Protein AF-A0A6L9SFA7-F1 (afdb_monomer)

InterPro domains:
  IPR057687 Domain of unknown function DUF7927 [PF25549] (36-126)

Solvent-accessible surface area (backbone atoms only — not comparable to full-atom values): 7299 Å² total; per-residue (Å²): 133,79,46,64,38,66,45,68,70,64,42,64,63,62,71,50,84,58,83,73,52,81,42,90,92,80,45,74,55,75,28,36,55,47,59,48,65,48,58,36,69,49,64,75,36,77,44,45,57,70,39,69,41,38,43,39,37,40,37,31,49,49,76,72,43,51,32,69,75,39,47,43,46,40,79,40,56,72,43,53,75,46,23,43,79,66,86,58,72,46,63,77,55,63,49,73,52,70,80,88,45,42,41,37,36,40,32,71,31,50,56,85,36,74,31,41,40,35,37,41,28,34,27,67,48,54,25,31,30,34,77,115

Foldseek 3Di:
DAQEQEPFDFPDFDQPQDDFDQDPPRDGDGKGKDKDKAKPPHFQDKDAFFDKMKIKIKIAIDDQDKDAWTKGKTFCQSNVVFWAWDPPKDKPDFDWDDDPTMIMTTGIHGGPDMMMIMTMTGGHHTHGHHYD

Radius of gyration: 16.78 Å; Cα contacts (8 Å, |Δi|>4): 328; chains: 1; bounding box: 40×1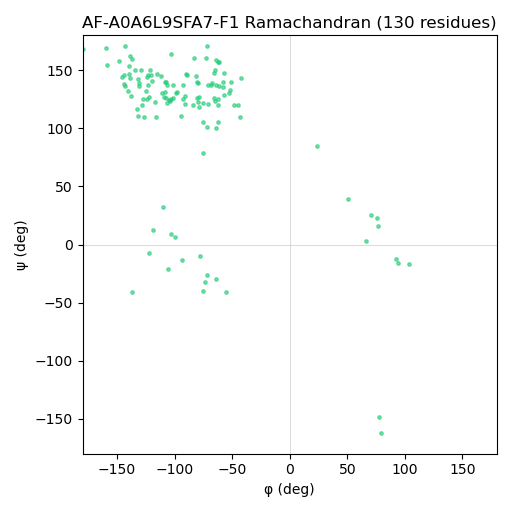9×51 Å

Organism: NCBI:txid1981512

Sequence (132 aa):
MLIQIPVLAAALASMVVGPCALVGAGRCEPASYRASTTVWPLPGARVAPGDVVRYAITIAPVGQVPVDEATYAEDLSDVLSDARWNGDLDVSSGIAAFNGAVLAWAGNLNADDVATVTYSVTVMSESVVKDV

Mean predicted aligned error: 7.11 Å

Nearest PDB structures (foldseek):
  1h6e-assembly1_A  TM=6.947E-01  e=1.630E-02  Homo sapiens
  3d3i-assembly1_A  TM=4.205E-01  e=8.404E-03  Escherichia coli K-12
  4neh-assembly1_A  TM=4.643E-01  e=3.270E+00  Homo sapiens
  5xgr-assembly5_E  TM=2.535E-01  e=9.182E-01  Pipistrellus bat coronavirus HKU5

pLDDT: mean 83.6, std 16.41, range [45.34, 98.38]

Structure (mmCIF, N/CA/C/O backbone):
data_AF-A0A6L9SFA7-F1
#
_entry.id   AF-A0A6L9SFA7-F1
#
loop_
_atom_site.group_PDB
_atom_site.id
_atom_site.type_symbol
_atom_site.label_atom_id
_atom_site.label_alt_id
_atom_site.label_comp_id
_atom_site.label_asym_id
_atom_site.label_entity_id
_atom_site.label_seq_id
_atom_site.pdbx_PDB_ins_code
_atom_site.Cartn_x
_atom_site.Cartn_y
_atom_site.Cartn_z
_atom_site.occupancy
_atom_site.B_iso_or_equiv
_atom_site.auth_seq_id
_atom_site.auth_comp_id
_atom_site.auth_asym_id
_atom_site.auth_atom_id
_atom_site.pdbx_PDB_model_num
ATOM 1 N N . MET A 1 1 ? 23.176 10.426 -13.883 1.00 48.31 1 MET A N 1
ATOM 2 C CA . MET A 1 1 ? 22.416 10.807 -12.677 1.00 48.31 1 MET A CA 1
ATOM 3 C C . MET A 1 1 ? 21.467 9.654 -12.400 1.00 48.31 1 MET A C 1
ATOM 5 O O . MET A 1 1 ? 20.767 9.281 -13.325 1.00 48.31 1 MET A O 1
ATOM 9 N N . LEU A 1 2 ? 21.559 8.998 -11.239 1.00 52.09 2 LEU A N 1
ATOM 10 C CA . LEU A 1 2 ? 20.663 7.884 -10.889 1.00 52.09 2 LEU A CA 1
ATOM 11 C C . LEU A 1 2 ? 19.347 8.482 -10.404 1.00 52.09 2 LEU A C 1
ATOM 13 O O . LEU A 1 2 ? 19.374 9.286 -9.471 1.00 52.09 2 LEU A O 1
ATOM 17 N N . ILE A 1 3 ? 18.239 8.122 -11.042 1.00 58.41 3 ILE A N 1
ATOM 18 C CA . ILE A 1 3 ? 16.911 8.554 -10.607 1.00 58.41 3 ILE A CA 1
ATOM 19 C C . ILE A 1 3 ? 16.444 7.604 -9.486 1.00 58.41 3 ILE A C 1
ATOM 21 O O . ILE A 1 3 ? 17.088 6.580 -9.240 1.00 58.41 3 ILE A O 1
ATOM 25 N N . GLN A 1 4 ? 15.470 7.988 -8.664 1.00 67.25 4 GLN A N 1
ATOM 26 C CA . GLN A 1 4 ? 15.121 7.262 -7.437 1.00 67.25 4 GLN A CA 1
ATOM 27 C C . GLN A 1 4 ? 13.640 6.906 -7.449 1.00 67.25 4 GLN A C 1
ATOM 29 O O . GLN A 1 4 ? 12.816 7.782 -7.669 1.00 67.25 4 GLN A O 1
ATOM 34 N N . ILE A 1 5 ? 13.318 5.650 -7.143 1.00 67.44 5 ILE A N 1
ATOM 35 C CA . ILE A 1 5 ? 11.941 5.226 -6.892 1.00 67.44 5 ILE A CA 1
ATOM 36 C C . ILE A 1 5 ? 11.723 5.302 -5.379 1.00 67.44 5 ILE A C 1
ATOM 38 O O . ILE A 1 5 ? 12.354 4.525 -4.651 1.00 67.44 5 ILE A O 1
ATOM 42 N N . PRO A 1 6 ? 10.905 6.239 -4.872 1.00 68.06 6 PRO A N 1
ATOM 43 C CA . PRO A 1 6 ? 10.692 6.363 -3.439 1.00 68.06 6 PRO A CA 1
ATOM 44 C C . PRO A 1 6 ? 9.914 5.154 -2.897 1.00 68.06 6 PRO A C 1
ATOM 46 O O . PRO A 1 6 ? 8.923 4.716 -3.486 1.00 68.06 6 PRO A O 1
ATOM 49 N N . VAL A 1 7 ? 10.335 4.628 -1.741 1.00 59.16 7 VAL A N 1
ATOM 50 C CA . VAL A 1 7 ? 9.389 4.003 -0.812 1.00 59.16 7 VAL A CA 1
ATOM 51 C C . VAL A 1 7 ? 8.475 5.112 -0.344 1.00 59.16 7 VAL A C 1
ATOM 53 O O . VAL A 1 7 ? 8.934 6.138 0.142 1.00 59.16 7 VAL A O 1
ATOM 56 N N . LEU A 1 8 ? 7.179 4.944 -0.531 1.00 57.03 8 LEU A N 1
ATOM 57 C CA . LEU A 1 8 ? 6.244 5.972 -0.128 1.00 57.03 8 LEU A CA 1
ATOM 58 C C . LEU A 1 8 ? 6.101 5.915 1.395 1.00 57.03 8 LEU A C 1
ATOM 60 O O . LEU A 1 8 ? 5.787 4.870 1.974 1.00 57.03 8 LEU A O 1
ATOM 64 N N . ALA A 1 9 ? 6.398 7.035 2.054 1.00 50.38 9 ALA A N 1
ATOM 65 C CA . ALA A 1 9 ? 6.060 7.209 3.455 1.00 50.38 9 ALA A CA 1
ATOM 66 C C . ALA A 1 9 ? 4.534 7.231 3.543 1.00 50.38 9 ALA A C 1
ATOM 68 O O . ALA A 1 9 ? 3.904 8.013 2.833 1.00 50.38 9 ALA A O 1
ATOM 69 N N . ALA A 1 10 ? 3.967 6.373 4.395 1.00 48.44 10 ALA A N 1
ATOM 70 C CA . ALA A 1 10 ? 2.528 6.248 4.588 1.00 48.44 10 ALA A CA 1
ATOM 71 C C . ALA A 1 10 ? 1.862 7.630 4.653 1.00 48.44 10 ALA A C 1
ATOM 73 O O . ALA A 1 10 ? 2.061 8.398 5.600 1.00 48.44 10 ALA A O 1
ATOM 74 N N . ALA A 1 11 ? 1.106 7.955 3.610 1.00 45.34 11 ALA A N 1
ATOM 75 C CA . ALA A 1 11 ? 0.460 9.241 3.484 1.00 45.34 11 ALA A CA 1
ATOM 76 C C . ALA A 1 11 ? -0.801 9.263 4.361 1.00 45.34 11 ALA A C 1
ATOM 78 O O . ALA A 1 11 ? -1.622 8.350 4.337 1.00 45.34 11 ALA A O 1
ATOM 79 N N . LEU A 1 12 ? -0.863 10.297 5.207 1.00 45.56 12 LEU A N 1
ATOM 80 C CA . LEU A 1 12 ? -1.986 10.755 6.031 1.00 45.56 12 LEU A CA 1
ATOM 81 C C . LEU A 1 12 ? -3.040 9.677 6.355 1.00 45.56 12 LEU A C 1
ATOM 83 O O . LEU A 1 12 ? -4.097 9.617 5.730 1.00 45.56 12 LEU A O 1
ATOM 87 N N . ALA A 1 13 ? -2.799 8.885 7.405 1.00 46.16 13 ALA A N 1
ATOM 88 C CA . ALA A 1 13 ? -3.900 8.226 8.098 1.00 46.16 13 ALA A CA 1
ATOM 89 C C . ALA A 1 13 ? -4.773 9.330 8.712 1.00 46.16 13 ALA A C 1
ATOM 91 O O . ALA A 1 13 ? -4.411 9.940 9.721 1.00 46.16 13 ALA A O 1
ATOM 92 N N . SER A 1 14 ? -5.890 9.654 8.063 1.00 49.00 14 SER A N 1
ATOM 93 C CA . SER A 1 14 ? -6.859 10.581 8.640 1.00 49.00 14 SER A CA 1
ATOM 94 C C . SER A 1 14 ? -7.386 9.960 9.933 1.00 49.00 14 SER A C 1
ATOM 96 O O . SER A 1 14 ? -7.936 8.858 9.907 1.00 49.00 14 SER A O 1
ATOM 98 N N . MET A 1 15 ? -7.201 10.643 11.066 1.00 46.78 15 MET A N 1
ATOM 99 C CA . MET A 1 15 ? -7.861 10.280 12.320 1.00 46.78 15 MET A CA 1
ATOM 100 C C . MET A 1 15 ? -9.371 10.410 12.114 1.00 46.78 15 MET A C 1
ATOM 102 O O . MET A 1 15 ? -9.901 11.522 12.077 1.00 46.78 15 MET A O 1
ATOM 106 N N . VAL A 1 16 ? -10.071 9.284 11.987 1.00 47.81 16 VAL A N 1
ATOM 107 C CA . VAL A 1 16 ? -11.531 9.275 12.068 1.00 47.81 16 VAL A CA 1
ATOM 108 C C . VAL A 1 16 ? -11.892 9.428 13.542 1.00 47.81 16 VAL A C 1
ATOM 110 O O . VAL A 1 16 ? -11.727 8.512 14.346 1.00 47.81 16 VAL A O 1
ATOM 113 N N . VAL A 1 17 ? -12.362 10.617 13.917 1.00 50.31 17 VAL A N 1
ATOM 114 C CA . VAL A 1 17 ? -12.912 10.882 15.250 1.00 50.31 17 VAL A CA 1
ATOM 115 C C . VAL A 1 17 ? -14.308 10.251 15.318 1.00 50.31 17 VAL A C 1
ATOM 117 O O . VAL A 1 17 ? -15.319 10.926 15.146 1.00 50.31 17 VAL A O 1
ATOM 120 N N . GLY A 1 18 ? -14.364 8.933 15.509 1.00 50.66 18 GLY A N 1
ATOM 121 C CA . GLY A 1 18 ? -15.597 8.220 15.849 1.00 50.66 18 GLY A CA 1
ATOM 122 C C . GLY A 1 18 ? -16.028 8.497 17.300 1.00 50.66 18 GLY A C 1
ATOM 123 O O . GLY A 1 18 ? -15.208 8.941 18.113 1.00 50.66 18 GLY A O 1
ATOM 124 N N . PRO A 1 19 ? -17.306 8.266 17.665 1.00 58.91 19 PRO A N 1
ATOM 125 C CA . PRO A 1 19 ? -17.757 8.411 19.048 1.00 58.91 19 PRO A CA 1
ATOM 126 C C . PRO A 1 19 ? -16.939 7.500 19.978 1.00 58.91 19 PRO A C 1
ATOM 128 O O . PRO A 1 19 ? -16.627 6.369 19.614 1.00 58.91 19 PRO A O 1
ATOM 131 N N . CYS A 1 20 ? -16.588 7.996 21.175 1.00 52.81 20 CYS A N 1
ATOM 132 C CA . CYS A 1 20 ? -15.774 7.264 22.155 1.00 52.81 20 CYS A CA 1
ATOM 133 C C . CYS A 1 20 ? -16.226 5.805 22.307 1.00 52.81 20 CYS A C 1
ATOM 135 O O . CYS A 1 20 ? -17.326 5.550 22.803 1.00 52.81 20 CYS A O 1
ATOM 137 N N . ALA A 1 21 ? -15.333 4.858 22.029 1.00 55.28 21 ALA A N 1
ATOM 138 C CA . ALA A 1 21 ? -15.435 3.536 22.623 1.00 55.28 21 ALA A CA 1
ATOM 139 C C . ALA A 1 21 ? -14.862 3.606 24.049 1.00 55.28 21 ALA A C 1
ATOM 141 O O . ALA A 1 21 ? -13.738 4.066 24.258 1.00 55.28 21 ALA A O 1
ATOM 142 N N . LEU A 1 22 ? -15.637 3.182 25.051 1.00 55.41 22 LEU A N 1
ATOM 143 C CA . LEU A 1 22 ? -15.135 3.029 26.417 1.00 55.41 22 LEU A CA 1
ATOM 144 C C . LEU A 1 22 ? -14.199 1.818 26.462 1.00 55.41 22 LEU A C 1
ATOM 146 O O . LEU A 1 22 ? -14.661 0.680 26.529 1.00 55.41 22 LEU A O 1
ATOM 150 N N . VAL A 1 23 ? -12.891 2.060 26.450 1.00 57.53 23 VAL A N 1
ATOM 151 C CA . VAL A 1 23 ? -11.891 1.026 26.741 1.00 57.53 23 VAL A CA 1
ATOM 152 C C . VAL A 1 23 ? -11.620 1.038 28.253 1.00 57.53 23 VAL A C 1
ATOM 154 O O . VAL A 1 23 ? -11.754 2.072 28.917 1.00 57.53 23 VAL A O 1
ATOM 157 N N . GLY A 1 24 ? -11.339 -0.135 28.831 1.00 49.78 24 GLY A N 1
ATOM 158 C CA . GLY A 1 24 ? -11.246 -0.362 30.279 1.00 49.78 24 GLY A CA 1
ATOM 159 C C . GLY A 1 24 ? -10.514 0.739 31.069 1.00 49.78 24 GLY A C 1
ATOM 160 O O . GLY A 1 24 ? -9.528 1.307 30.612 1.00 49.78 24 GLY A O 1
ATOM 161 N N . ALA A 1 25 ? -11.012 1.006 32.285 1.00 55.66 25 ALA A N 1
ATOM 162 C CA . ALA A 1 25 ? -10.672 2.130 33.178 1.00 55.66 25 ALA A CA 1
ATOM 163 C C . ALA A 1 25 ? -11.276 3.506 32.819 1.00 55.66 25 ALA A C 1
ATOM 165 O O . ALA A 1 25 ? -10.852 4.521 33.373 1.00 55.66 25 ALA A O 1
ATOM 166 N N . GLY A 1 26 ? -12.297 3.556 31.953 1.00 57.94 26 GLY A N 1
ATOM 167 C CA . GLY A 1 26 ? -13.075 4.780 31.713 1.00 57.94 26 GLY A CA 1
ATOM 168 C C . GLY A 1 26 ? -12.304 5.863 30.956 1.00 57.94 26 GLY A C 1
ATOM 169 O O . GLY A 1 26 ? -12.597 7.047 31.114 1.00 57.94 26 GLY A O 1
ATOM 170 N N . ARG A 1 27 ? -11.303 5.471 30.158 1.00 63.91 27 ARG A N 1
ATOM 171 C CA . ARG A 1 27 ? -10.566 6.381 29.276 1.00 63.91 27 ARG A CA 1
ATOM 172 C C . ARG A 1 27 ? -11.135 6.272 27.863 1.00 63.91 27 ARG A C 1
ATOM 174 O O . ARG A 1 27 ? -11.318 5.171 27.354 1.00 63.91 27 ARG A O 1
ATOM 181 N N . CYS A 1 28 ? -11.416 7.417 27.248 1.00 61.56 28 CYS A N 1
ATOM 182 C CA . CYS A 1 28 ? -11.695 7.492 25.818 1.00 61.56 28 CYS A CA 1
ATOM 183 C C . CYS A 1 28 ? -10.369 7.448 25.059 1.00 61.56 28 CYS A C 1
ATOM 185 O O . CYS A 1 28 ? -9.553 8.357 25.217 1.00 61.56 28 CYS A O 1
ATOM 187 N N . GLU A 1 29 ? -10.175 6.426 24.232 1.00 68.44 29 GLU A N 1
ATOM 188 C CA . GLU A 1 29 ? -9.088 6.383 23.256 1.00 68.44 29 GLU A CA 1
ATOM 189 C C . GLU A 1 29 ? -9.696 6.572 21.860 1.00 68.44 29 GLU A C 1
ATOM 191 O O . GLU A 1 29 ? -10.675 5.893 21.533 1.00 68.44 29 GLU A O 1
ATOM 196 N N . PRO A 1 30 ? -9.213 7.538 21.059 1.00 73.25 30 PRO A N 1
ATOM 197 C CA . PRO A 1 30 ? -9.738 7.740 19.719 1.00 73.25 30 PRO A CA 1
ATOM 198 C C . PRO A 1 30 ? -9.385 6.545 18.829 1.00 73.25 30 PRO A C 1
ATOM 200 O O . PRO A 1 30 ? -8.257 6.048 18.860 1.00 73.25 30 PRO A O 1
ATOM 203 N N . ALA A 1 31 ? -10.342 6.120 18.005 1.00 83.50 31 ALA A N 1
ATOM 204 C CA . ALA A 1 31 ? -10.092 5.155 16.945 1.00 83.50 31 ALA A CA 1
ATOM 205 C C . ALA A 1 31 ? -8.982 5.692 16.025 1.00 83.50 31 ALA A C 1
ATOM 207 O O . ALA A 1 31 ? -9.012 6.842 15.582 1.00 83.50 31 ALA A O 1
ATOM 208 N N . SER A 1 32 ? -7.965 4.877 15.768 1.00 86.81 32 SER A N 1
ATOM 209 C CA . SER A 1 32 ? -6.871 5.230 14.866 1.00 86.81 32 SER A CA 1
ATOM 210 C C . SER A 1 32 ? -6.348 3.982 14.168 1.00 86.81 32 SER A C 1
ATOM 212 O O . SER A 1 32 ? -6.540 2.864 14.639 1.00 86.81 32 SER A O 1
ATOM 214 N N . TYR A 1 33 ? -5.702 4.167 13.024 1.00 90.25 33 TYR A N 1
ATOM 215 C CA . TYR A 1 33 ? -5.061 3.103 12.260 1.00 90.25 33 TYR A CA 1
ATOM 216 C C . TYR A 1 33 ? -3.715 3.597 11.741 1.00 90.25 33 TYR A C 1
ATOM 218 O O . TYR A 1 33 ? -3.434 4.797 11.712 1.00 90.25 33 TYR A O 1
ATOM 226 N N . ARG A 1 34 ? -2.868 2.653 11.344 1.00 90.38 34 ARG A N 1
ATOM 227 C CA . ARG A 1 34 ? -1.580 2.913 10.707 1.00 90.38 34 ARG A CA 1
ATOM 228 C C . ARG A 1 34 ? -1.546 2.250 9.344 1.00 90.38 34 ARG A C 1
ATOM 230 O O . ARG A 1 34 ? -2.139 1.187 9.160 1.00 90.38 34 ARG A O 1
ATOM 237 N N . ALA A 1 35 ? -0.793 2.854 8.439 1.00 89.94 35 ALA A N 1
ATOM 238 C CA . ALA A 1 35 ? -0.404 2.231 7.191 1.00 89.94 35 ALA A CA 1
ATOM 239 C C . ALA A 1 35 ? 1.117 2.043 7.159 1.00 89.94 35 ALA A C 1
ATOM 241 O O . ALA A 1 35 ? 1.864 2.843 7.725 1.00 89.94 35 ALA A O 1
ATOM 242 N N . SER A 1 36 ? 1.575 0.975 6.519 1.00 88.06 36 SER A N 1
ATOM 243 C CA . SER A 1 36 ? 2.992 0.708 6.276 1.00 88.06 36 SER A CA 1
ATOM 244 C C . SER A 1 36 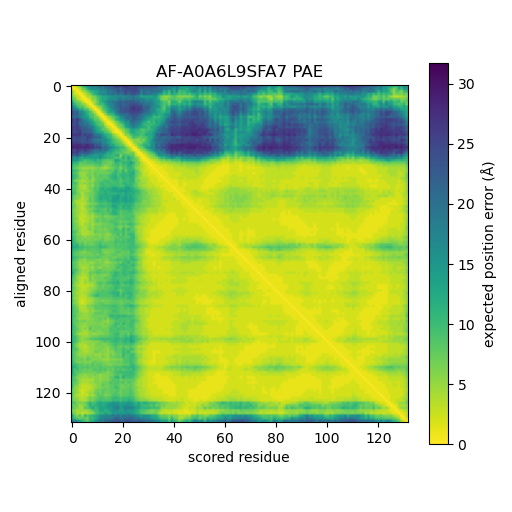? 3.170 0.069 4.910 1.00 88.06 36 SER A C 1
ATOM 246 O O . SER A 1 36 ? 2.435 -0.862 4.580 1.00 88.06 36 SER A O 1
ATOM 248 N N . THR A 1 37 ? 4.171 0.508 4.157 1.00 87.81 37 THR A N 1
ATOM 249 C CA . THR A 1 37 ? 4.424 0.026 2.798 1.00 87.81 37 THR A CA 1
ATOM 250 C C . THR A 1 37 ? 5.669 -0.848 2.774 1.00 87.81 37 THR A C 1
ATOM 252 O O . THR A 1 37 ? 6.715 -0.471 3.293 1.00 87.81 37 THR A O 1
ATOM 255 N N . THR A 1 38 ? 5.565 -2.022 2.157 1.00 89.25 38 THR A N 1
ATOM 256 C CA . THR A 1 38 ? 6.715 -2.861 1.804 1.00 89.25 38 THR A CA 1
ATOM 257 C C . THR A 1 38 ? 6.933 -2.798 0.301 1.00 89.25 38 THR A C 1
ATOM 259 O O . THR A 1 38 ? 5.971 -2.861 -0.465 1.00 89.25 38 THR A O 1
ATOM 262 N N . VAL A 1 39 ? 8.191 -2.683 -0.121 1.00 90.31 39 VAL A N 1
ATOM 263 C CA . VAL A 1 39 ? 8.579 -2.610 -1.532 1.00 90.31 39 VAL A CA 1
ATOM 264 C C . VAL A 1 39 ? 9.518 -3.755 -1.901 1.00 90.31 39 VAL A C 1
ATOM 266 O O . VAL A 1 39 ? 10.353 -4.169 -1.092 1.00 90.31 39 VAL A O 1
ATOM 269 N N . TRP A 1 40 ? 9.409 -4.243 -3.136 1.00 92.12 40 TRP A N 1
ATOM 270 C CA . TRP A 1 40 ? 10.356 -5.189 -3.722 1.00 92.12 40 TRP A CA 1
ATOM 271 C C . TRP A 1 40 ? 10.813 -4.733 -5.112 1.00 92.12 40 TRP A C 1
ATOM 273 O O . TRP A 1 40 ? 9.955 -4.375 -5.919 1.00 92.12 40 TRP A O 1
ATOM 283 N N . PRO A 1 41 ? 12.119 -4.819 -5.433 1.00 92.94 41 PRO A N 1
ATOM 284 C CA . PRO A 1 41 ? 13.208 -5.221 -4.537 1.00 92.94 41 PRO A CA 1
ATOM 285 C C . PRO A 1 41 ? 13.386 -4.237 -3.367 1.00 92.94 41 PRO A C 1
ATOM 287 O O . PRO A 1 41 ? 12.897 -3.113 -3.420 1.00 92.94 41 PRO A O 1
ATOM 290 N N . LEU A 1 42 ? 14.015 -4.699 -2.280 1.00 88.75 42 LEU A N 1
ATOM 291 C CA . LEU A 1 42 ? 14.142 -3.910 -1.051 1.00 88.75 42 LEU A CA 1
ATOM 292 C C . LEU A 1 42 ? 14.939 -2.613 -1.286 1.00 88.75 42 LEU A C 1
ATOM 294 O O . LEU A 1 42 ? 15.764 -2.557 -2.208 1.00 88.75 42 LEU A O 1
ATOM 298 N N . PRO A 1 43 ? 14.750 -1.592 -0.433 1.00 86.75 43 PRO A N 1
ATOM 299 C CA . PRO A 1 43 ? 15.502 -0.348 -0.521 1.00 86.75 43 PRO A CA 1
ATOM 300 C C . PRO A 1 43 ? 17.020 -0.556 -0.597 1.00 86.75 43 PRO A C 1
ATOM 302 O O . PRO A 1 43 ? 17.588 -1.429 0.057 1.00 86.75 43 PRO A O 1
ATOM 305 N N . GLY A 1 44 ? 17.678 0.245 -1.433 1.00 86.12 44 GLY A N 1
ATOM 306 C CA . GLY A 1 44 ? 19.089 0.12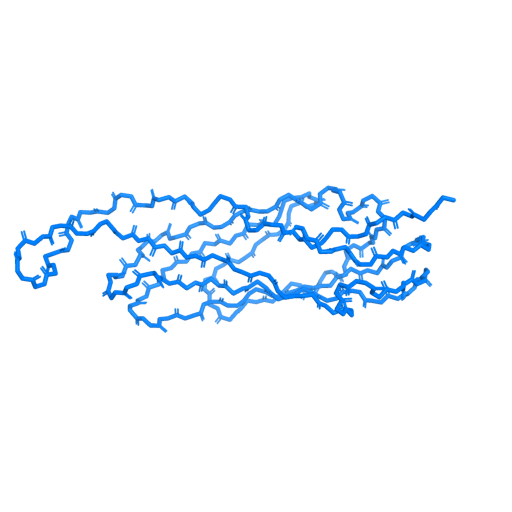1 -1.801 1.00 86.12 44 GLY A CA 1
ATOM 307 C C . GLY A 1 44 ? 19.340 -0.709 -3.064 1.00 86.12 44 GLY A C 1
ATOM 308 O O . GLY A 1 44 ? 20.442 -0.656 -3.617 1.00 86.12 44 GLY A O 1
ATOM 309 N N . ALA A 1 45 ? 18.340 -1.441 -3.565 1.00 88.62 45 ALA A N 1
ATOM 310 C CA . ALA A 1 45 ? 18.455 -2.182 -4.814 1.00 88.62 45 ALA A CA 1
ATOM 311 C C . ALA A 1 45 ? 18.487 -1.253 -6.036 1.00 88.62 45 ALA A C 1
ATOM 313 O O . ALA A 1 45 ? 17.708 -0.305 -6.143 1.00 88.62 45 ALA A O 1
ATOM 314 N N . ARG A 1 46 ? 19.378 -1.561 -6.984 1.00 90.06 46 ARG A N 1
ATOM 315 C CA . ARG A 1 46 ? 19.384 -0.958 -8.323 1.00 90.06 46 ARG A CA 1
ATOM 316 C C . ARG A 1 46 ? 18.351 -1.659 -9.194 1.00 90.06 46 ARG A C 1
ATOM 318 O O . ARG A 1 46 ? 18.254 -2.882 -9.137 1.00 90.06 46 ARG A O 1
ATOM 325 N N . VAL A 1 47 ? 17.635 -0.883 -9.995 1.00 91.25 47 VAL A N 1
ATOM 326 C CA . VAL A 1 47 ? 16.633 -1.362 -10.948 1.00 91.25 47 VAL A CA 1
ATOM 327 C C . VAL A 1 47 ? 16.875 -0.717 -12.308 1.00 91.25 47 VAL A C 1
ATOM 329 O O . VAL A 1 47 ? 17.190 0.472 -12.396 1.00 91.25 47 VAL A O 1
ATOM 332 N N . ALA A 1 48 ? 16.743 -1.510 -13.359 1.00 92.56 48 ALA A N 1
ATOM 333 C CA . ALA A 1 48 ? 16.943 -1.117 -14.743 1.00 92.56 48 ALA A CA 1
ATOM 334 C C . ALA A 1 48 ? 15.594 -0.914 -15.458 1.00 92.56 48 ALA A C 1
ATOM 336 O O . ALA A 1 48 ? 14.558 -1.391 -14.985 1.00 92.56 48 ALA A O 1
ATOM 337 N N . PRO A 1 49 ? 15.567 -0.237 -16.620 1.00 94.88 49 PRO A N 1
ATOM 338 C CA . PRO A 1 49 ? 14.369 -0.167 -17.449 1.00 94.88 49 PRO A CA 1
ATOM 339 C C . PRO A 1 49 ? 13.802 -1.562 -17.753 1.00 94.88 49 PRO A C 1
ATOM 341 O O . PRO A 1 49 ? 14.521 -2.451 -18.204 1.00 94.88 49 PRO A O 1
ATOM 344 N N . GLY A 1 50 ? 12.500 -1.739 -17.541 1.00 96.12 50 GLY A N 1
ATOM 345 C CA . GLY A 1 50 ? 11.800 -3.015 -17.695 1.00 96.12 50 GLY A CA 1
ATOM 346 C C . GLY A 1 50 ? 11.663 -3.827 -16.404 1.00 96.12 50 GLY A C 1
ATOM 347 O O . GLY A 1 50 ? 10.800 -4.706 -16.357 1.00 96.12 50 GLY A O 1
ATOM 348 N N . ASP A 1 51 ? 12.426 -3.513 -15.352 1.00 96.12 51 ASP A N 1
ATOM 349 C CA . ASP A 1 51 ? 12.256 -4.155 -14.048 1.00 96.12 51 ASP A CA 1
ATOM 350 C C . ASP A 1 51 ? 10.893 -3.813 -13.438 1.00 96.12 51 ASP A C 1
ATOM 352 O O . ASP A 1 51 ? 10.320 -2.745 -13.675 1.00 96.12 51 ASP A O 1
ATOM 356 N N . VAL A 1 52 ? 10.366 -4.735 -12.633 1.00 95.94 52 VAL A N 1
ATOM 357 C CA . VAL A 1 52 ? 9.092 -4.561 -11.930 1.00 95.94 52 VAL A CA 1
ATOM 358 C C . VAL A 1 52 ? 9.361 -4.275 -10.462 1.00 95.94 52 VAL A C 1
ATOM 360 O O . VAL A 1 52 ? 9.985 -5.085 -9.775 1.00 95.94 52 VAL A O 1
ATOM 363 N N . VAL A 1 53 ? 8.826 -3.155 -9.980 1.00 94.56 53 VAL A N 1
ATOM 364 C CA . VAL A 1 53 ? 8.782 -2.819 -8.557 1.00 94.56 53 VAL A CA 1
ATOM 365 C C . VAL A 1 53 ? 7.382 -3.112 -8.034 1.00 94.56 53 VAL A C 1
ATOM 367 O O . VAL A 1 53 ? 6.391 -2.653 -8.603 1.00 94.56 53 VAL A O 1
ATOM 370 N N . ARG A 1 54 ? 7.297 -3.904 -6.966 1.00 95.38 54 ARG A N 1
ATOM 371 C CA . ARG A 1 54 ? 6.036 -4.287 -6.318 1.00 95.38 54 ARG A CA 1
ATOM 372 C C . ARG A 1 54 ? 5.892 -3.573 -4.991 1.00 95.38 54 ARG A C 1
ATOM 374 O O . ARG A 1 54 ? 6.854 -3.513 -4.229 1.00 95.38 54 ARG A O 1
ATOM 381 N N . TYR A 1 55 ? 4.680 -3.132 -4.701 1.00 93.44 55 TYR A N 1
ATOM 382 C CA . TYR A 1 55 ? 4.315 -2.479 -3.455 1.00 93.44 55 TYR A CA 1
ATOM 383 C C . TYR A 1 55 ? 3.231 -3.285 -2.742 1.00 93.44 55 TYR A C 1
ATOM 385 O O . TYR A 1 55 ? 2.316 -3.810 -3.377 1.00 93.44 55 TYR A O 1
ATOM 393 N N . ALA A 1 56 ? 3.336 -3.367 -1.418 1.00 93.88 56 ALA A N 1
ATOM 394 C CA . ALA A 1 56 ? 2.293 -3.879 -0.540 1.00 93.88 56 ALA A CA 1
ATOM 395 C C . ALA A 1 56 ? 2.080 -2.907 0.621 1.00 93.88 56 ALA A C 1
ATOM 397 O O . ALA A 1 56 ? 2.939 -2.770 1.494 1.00 93.88 56 ALA A O 1
ATOM 398 N N . ILE A 1 57 ? 0.930 -2.245 0.634 1.00 94.12 57 ILE A N 1
ATOM 399 C CA . ILE A 1 57 ? 0.496 -1.351 1.703 1.00 94.12 57 ILE A CA 1
ATOM 400 C C . ILE A 1 57 ? -0.333 -2.174 2.683 1.00 94.12 57 ILE A C 1
ATOM 402 O O . ILE A 1 57 ? -1.303 -2.818 2.298 1.00 94.12 57 ILE A O 1
ATOM 406 N N . THR A 1 58 ? 0.048 -2.151 3.952 1.00 93.69 58 THR A N 1
ATOM 407 C CA . THR A 1 58 ? -0.664 -2.799 5.055 1.00 93.69 58 THR A CA 1
ATOM 408 C C . THR A 1 58 ? -1.343 -1.733 5.891 1.00 93.69 58 THR A C 1
ATOM 410 O O . THR A 1 58 ? -0.655 -0.860 6.411 1.00 93.69 58 THR A O 1
ATOM 413 N N . ILE A 1 59 ? -2.662 -1.813 6.036 1.00 94.56 59 ILE A N 1
ATOM 414 C CA . ILE A 1 59 ? -3.490 -0.872 6.792 1.00 94.56 59 ILE A CA 1
ATOM 415 C C . ILE A 1 59 ? -4.134 -1.643 7.945 1.00 94.56 59 ILE A C 1
ATOM 417 O O . ILE A 1 59 ? -4.808 -2.647 7.721 1.00 94.56 59 ILE A O 1
ATOM 421 N N . ALA A 1 60 ? -3.898 -1.202 9.179 1.00 93.12 60 ALA A N 1
ATOM 422 C CA . ALA A 1 60 ? -4.355 -1.904 10.377 1.00 93.12 60 ALA A CA 1
ATOM 423 C C . ALA A 1 60 ? -4.723 -0.922 11.499 1.00 93.12 60 ALA A C 1
ATOM 425 O O . ALA A 1 60 ? -4.018 0.081 11.673 1.00 93.12 60 ALA A O 1
ATOM 426 N N . PRO A 1 61 ? -5.762 -1.208 12.304 1.00 91.56 61 PRO A N 1
ATOM 427 C CA . PRO A 1 61 ? -6.114 -0.390 13.454 1.00 91.56 61 PRO A CA 1
ATOM 428 C C . PRO A 1 61 ? -4.975 -0.381 14.484 1.00 91.56 61 PRO A C 1
ATOM 430 O O . PRO A 1 61 ? -4.108 -1.264 14.534 1.00 91.56 61 PRO A O 1
ATOM 433 N N . VAL A 1 62 ? -4.956 0.660 15.306 1.00 89.25 62 VAL A N 1
ATOM 434 C CA . VAL A 1 62 ? -4.074 0.787 16.464 1.00 89.25 62 VAL A CA 1
ATOM 435 C C . VAL A 1 62 ? -4.904 0.500 17.710 1.00 89.25 62 VAL A C 1
ATOM 437 O O . VAL A 1 62 ? -5.937 1.121 17.945 1.00 89.25 62 VAL A O 1
ATOM 440 N N . GLY A 1 63 ? -4.447 -0.456 18.517 1.00 86.56 63 GLY A N 1
ATOM 441 C CA . GLY A 1 63 ? -5.187 -0.905 19.692 1.00 86.56 63 GLY A CA 1
ATOM 442 C C . GLY A 1 63 ? -6.345 -1.836 19.331 1.00 86.56 63 GLY A C 1
ATOM 443 O O . GLY A 1 63 ? -6.245 -2.638 18.408 1.00 86.56 63 GLY A O 1
ATOM 444 N N . GLN A 1 64 ? -7.417 -1.779 20.120 1.00 85.50 64 GLN A N 1
ATOM 445 C CA . GLN A 1 64 ? -8.568 -2.694 20.034 1.00 85.50 64 GLN A CA 1
ATOM 446 C C . GLN A 1 64 ? -9.879 -1.961 19.724 1.00 85.5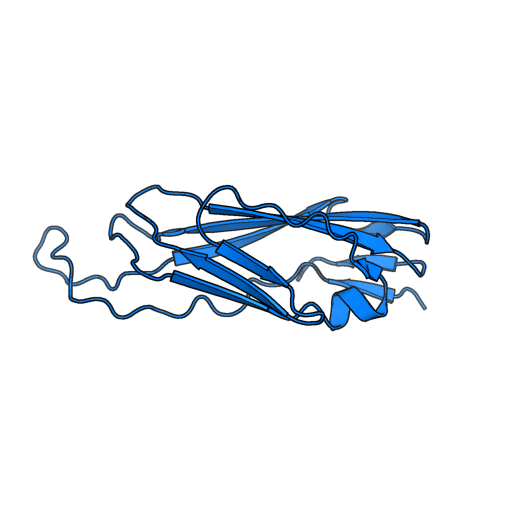0 64 GLN A C 1
ATOM 448 O O . GLN A 1 64 ? -10.962 -2.519 19.878 1.00 85.50 64 GLN A O 1
ATOM 453 N N . VAL A 1 65 ? -9.786 -0.691 19.328 1.00 85.88 65 VAL A N 1
ATOM 454 C CA . VAL A 1 65 ? -10.941 0.120 18.947 1.00 85.88 65 VAL A CA 1
ATOM 455 C C . VAL A 1 65 ? -11.151 -0.037 17.438 1.00 85.88 65 VAL A C 1
ATOM 457 O O . VAL A 1 65 ? -10.227 0.274 16.685 1.00 85.88 65 VAL A O 1
ATOM 460 N N . PRO A 1 66 ? -12.324 -0.517 16.983 1.00 88.69 66 PRO A N 1
ATOM 461 C CA . PRO A 1 66 ? -12.656 -0.548 15.563 1.00 88.69 66 PRO A CA 1
ATOM 462 C C . PRO A 1 66 ? -12.587 0.844 14.926 1.00 88.69 66 PRO A C 1
ATOM 464 O O . PRO A 1 66 ? -12.894 1.847 15.573 1.00 88.69 66 PRO A O 1
ATOM 467 N N . VAL A 1 67 ? -12.211 0.896 13.651 1.00 89.75 67 VAL A N 1
ATOM 468 C CA . 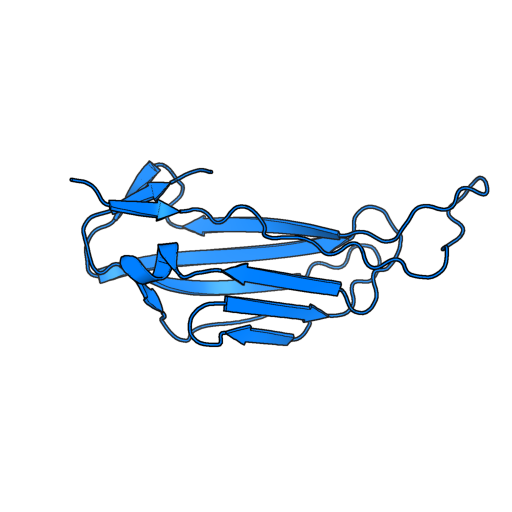VAL A 1 67 ? -12.207 2.112 12.836 1.00 89.75 67 VAL A CA 1
ATOM 469 C C . VAL A 1 67 ? -13.210 1.942 11.701 1.00 89.75 67 VAL A C 1
ATOM 471 O O . VAL A 1 67 ? -12.976 1.178 10.764 1.00 89.75 67 VAL A O 1
ATOM 474 N N . ASP A 1 68 ? -14.315 2.673 11.773 1.00 90.44 68 ASP A N 1
ATOM 475 C CA . ASP A 1 68 ? -15.281 2.756 10.681 1.00 90.44 68 ASP A CA 1
ATOM 476 C C . ASP A 1 68 ? -14.817 3.775 9.634 1.00 90.44 68 ASP A C 1
ATOM 478 O O . ASP A 1 68 ? -14.218 4.795 9.978 1.00 90.44 68 ASP A O 1
ATOM 482 N N . GLU A 1 69 ? -15.100 3.498 8.359 1.00 90.69 69 GLU A N 1
ATOM 483 C CA . GLU A 1 69 ? -14.831 4.396 7.228 1.00 90.69 69 GLU A CA 1
ATOM 484 C C . GLU A 1 69 ? -13.383 4.927 7.188 1.00 90.69 69 GLU A C 1
ATOM 486 O O . GLU A 1 69 ? -13.131 6.089 6.867 1.00 90.69 69 GLU A O 1
ATOM 491 N N . ALA A 1 70 ? -12.401 4.078 7.511 1.00 90.94 70 ALA A N 1
ATOM 492 C CA . ALA A 1 70 ? -10.990 4.426 7.408 1.00 90.94 70 ALA A CA 1
ATOM 493 C C . ALA A 1 70 ? -10.628 4.742 5.950 1.00 90.94 70 ALA A C 1
ATOM 495 O O . ALA A 1 70 ? -11.012 4.005 5.043 1.00 90.94 70 ALA A O 1
ATOM 496 N N . THR A 1 71 ? -9.862 5.813 5.722 1.00 92.75 71 THR A N 1
ATOM 497 C CA . THR A 1 71 ? -9.466 6.266 4.378 1.00 92.75 71 THR A CA 1
ATOM 498 C C . THR A 1 71 ? -7.961 6.474 4.265 1.00 92.75 71 THR A C 1
ATOM 500 O O . THR A 1 71 ? -7.413 7.360 4.915 1.00 92.75 71 THR A O 1
ATOM 503 N N . TYR A 1 72 ? -7.303 5.753 3.370 1.00 91.31 72 TYR A N 1
ATOM 504 C CA . TYR A 1 72 ? -5.892 5.939 3.040 1.00 91.31 72 TYR A CA 1
ATOM 505 C C . TYR A 1 72 ? -5.759 6.559 1.648 1.00 91.31 72 TYR A C 1
ATOM 507 O O . TYR A 1 72 ? -6.493 6.181 0.738 1.00 91.31 72 TYR A O 1
ATOM 515 N N . ALA A 1 73 ? -4.832 7.495 1.459 1.00 91.00 73 ALA A N 1
ATOM 516 C CA . ALA A 1 73 ? -4.550 8.064 0.146 1.00 91.00 73 ALA A CA 1
ATOM 517 C C . ALA A 1 73 ? -3.061 8.356 -0.004 1.00 91.00 73 ALA A C 1
ATOM 519 O O . ALA A 1 73 ? -2.453 8.891 0.914 1.00 91.00 73 ALA A O 1
ATOM 520 N N . GLU A 1 74 ? -2.504 8.051 -1.171 1.00 88.00 74 GLU A N 1
ATOM 521 C CA . GLU A 1 74 ? -1.082 8.159 -1.477 1.00 88.00 74 GLU A CA 1
ATOM 522 C C . GLU A 1 74 ? -0.882 8.742 -2.877 1.00 88.00 74 GLU A C 1
ATOM 524 O O . GLU A 1 74 ? -1.474 8.272 -3.851 1.00 88.00 74 GLU A O 1
ATOM 529 N N . ASP A 1 75 ? -0.061 9.788 -2.970 1.00 90.25 75 ASP A N 1
ATOM 530 C CA . ASP A 1 75 ? 0.329 10.395 -4.241 1.00 90.25 75 ASP A CA 1
ATOM 531 C C . ASP A 1 75 ? 1.504 9.615 -4.841 1.00 90.25 75 ASP A C 1
ATOM 533 O O . ASP A 1 75 ? 2.566 9.496 -4.232 1.00 90.25 75 ASP A O 1
ATOM 537 N N . LEU A 1 76 ? 1.300 9.076 -6.040 1.00 91.00 76 LEU A N 1
ATOM 538 C CA . LEU A 1 76 ? 2.276 8.284 -6.782 1.00 91.00 76 LEU A CA 1
ATOM 539 C C . LEU A 1 76 ? 2.996 9.100 -7.860 1.00 91.00 76 LEU A C 1
ATOM 541 O O . LEU A 1 76 ? 3.757 8.521 -8.631 1.00 91.00 76 LEU A O 1
ATOM 545 N N . SER A 1 77 ? 2.786 10.417 -7.945 1.00 90.06 77 SER A N 1
ATOM 546 C CA . SER A 1 77 ? 3.343 11.257 -9.018 1.00 90.06 77 SER A CA 1
ATOM 547 C C . SER A 1 77 ? 4.868 11.138 -9.137 1.00 90.06 77 SER A C 1
ATOM 549 O O . SER A 1 77 ? 5.380 11.008 -10.248 1.00 90.06 77 SER A O 1
ATOM 551 N N . ASP A 1 78 ? 5.580 11.083 -8.007 1.00 87.12 78 ASP A N 1
ATOM 552 C CA . ASP A 1 78 ? 7.041 10.908 -7.966 1.00 87.12 78 ASP A CA 1
ATOM 553 C C . ASP A 1 78 ? 7.492 9.487 -8.347 1.00 87.12 78 ASP A C 1
ATOM 555 O O . ASP A 1 78 ? 8.604 9.289 -8.820 1.00 87.12 78 ASP A O 1
ATOM 559 N N . VAL A 1 79 ? 6.653 8.465 -8.152 1.00 89.25 79 VAL A N 1
ATOM 560 C CA . VAL A 1 79 ? 6.942 7.108 -8.653 1.00 89.25 79 VAL A CA 1
ATOM 561 C C . VAL A 1 79 ? 6.707 7.053 -10.163 1.00 89.25 79 VAL A C 1
ATOM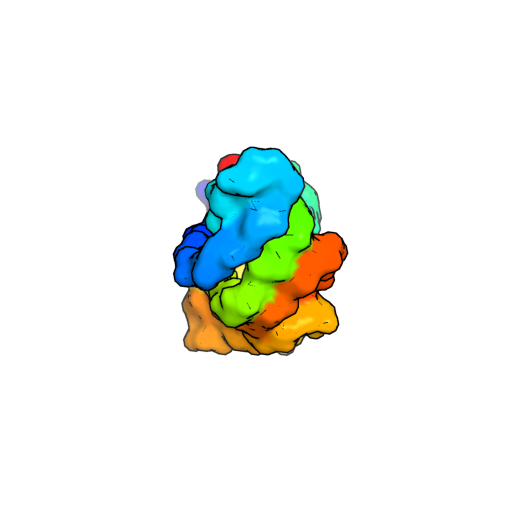 563 O O . VAL A 1 79 ? 7.466 6.432 -10.909 1.00 89.25 79 VAL A O 1
ATOM 566 N N . LEU A 1 80 ? 5.647 7.714 -10.627 1.00 91.75 80 LEU A N 1
ATOM 567 C CA . LEU A 1 80 ? 5.189 7.682 -12.013 1.00 91.75 80 LEU A CA 1
ATOM 568 C C . LEU A 1 80 ? 6.013 8.571 -12.953 1.00 91.75 80 LEU A C 1
ATOM 570 O O . LEU A 1 80 ? 5.882 8.437 -14.170 1.00 91.75 80 LEU A O 1
ATOM 574 N N . SER A 1 81 ? 6.898 9.426 -12.429 1.00 91.31 81 SER A N 1
ATOM 575 C CA . SER A 1 81 ? 7.915 10.091 -13.253 1.00 91.31 81 SER A CA 1
ATOM 576 C C . SER A 1 81 ? 8.903 9.099 -13.867 1.00 91.31 81 SER A C 1
ATOM 578 O O . SER A 1 81 ? 9.392 9.335 -14.971 1.00 91.31 81 SER A O 1
ATOM 580 N N . ASP A 1 82 ? 9.158 7.977 -13.188 1.00 90.31 82 ASP A N 1
ATOM 581 C CA . ASP A 1 82 ? 10.223 7.031 -13.540 1.00 90.31 82 ASP A CA 1
ATOM 582 C C . ASP A 1 82 ? 9.733 5.612 -13.812 1.00 90.31 82 ASP A C 1
ATOM 584 O O . ASP A 1 82 ? 10.498 4.761 -14.281 1.00 90.31 82 ASP A O 1
ATOM 588 N N . ALA A 1 83 ? 8.454 5.346 -13.563 1.00 93.12 83 ALA A N 1
ATOM 589 C CA . ALA A 1 83 ? 7.847 4.050 -13.788 1.00 93.12 83 ALA A CA 1
ATOM 590 C C . ALA A 1 83 ? 6.433 4.156 -14.374 1.00 93.12 83 ALA A C 1
ATOM 592 O O . ALA A 1 83 ? 5.711 5.131 -14.191 1.00 93.12 83 ALA A O 1
ATOM 593 N N . ARG A 1 84 ? 6.019 3.114 -15.093 1.00 95.88 84 ARG A N 1
ATOM 594 C CA . ARG A 1 84 ? 4.677 2.976 -15.658 1.00 95.88 84 ARG A CA 1
ATOM 595 C C . ARG A 1 84 ? 3.830 2.081 -14.761 1.00 95.88 84 ARG A C 1
ATOM 597 O O . ARG A 1 84 ? 4.233 0.962 -14.461 1.00 95.88 84 ARG A O 1
ATOM 604 N N . TRP A 1 85 ? 2.632 2.534 -14.409 1.00 96.81 85 TRP A N 1
ATOM 605 C CA . TRP A 1 85 ? 1.624 1.726 -13.717 1.00 96.81 85 TRP A CA 1
ATOM 606 C C . TRP A 1 85 ? 1.244 0.457 -14.498 1.00 96.81 85 TRP A C 1
ATOM 608 O O . TRP A 1 85 ? 1.007 0.524 -15.711 1.00 96.81 85 TRP A O 1
ATOM 618 N N . ASN A 1 86 ? 1.144 -0.687 -13.814 1.00 98.19 86 ASN A N 1
ATOM 619 C CA . ASN A 1 86 ? 0.851 -1.971 -14.460 1.00 98.19 86 ASN A CA 1
ATOM 620 C C . ASN A 1 86 ? -0.627 -2.365 -14.492 1.00 98.19 86 ASN A C 1
ATOM 622 O O . ASN A 1 86 ? -0.985 -3.237 -15.281 1.00 98.19 86 ASN A O 1
ATOM 626 N N . GLY A 1 87 ? -1.498 -1.697 -13.732 1.00 97.50 87 GLY A N 1
ATOM 627 C CA . GLY A 1 87 ? -2.934 -2.005 -13.753 1.00 97.50 87 GLY A CA 1
ATOM 628 C C . GLY A 1 87 ? -3.303 -3.279 -12.997 1.00 97.50 87 GLY A C 1
ATOM 629 O O . GLY A 1 87 ? -4.337 -3.868 -13.284 1.00 97.50 87 GLY A O 1
ATOM 630 N N . ASP A 1 88 ? -2.468 -3.694 -12.050 1.00 98.12 88 ASP A N 1
ATOM 631 C CA . ASP A 1 88 ? -2.587 -4.913 -11.248 1.00 98.12 88 ASP A CA 1
ATOM 632 C C . ASP A 1 88 ? -2.927 -4.615 -9.778 1.00 98.12 88 ASP A C 1
ATOM 634 O O . ASP A 1 88 ? -2.495 -5.329 -8.878 1.00 98.12 88 ASP A O 1
ATOM 638 N N . LEU A 1 89 ? -3.690 -3.541 -9.540 1.00 98.19 89 LEU A N 1
ATOM 639 C CA . LEU A 1 89 ? -4.175 -3.181 -8.209 1.00 98.19 89 LEU A CA 1
ATOM 640 C C . LEU A 1 89 ? -5.082 -4.275 -7.656 1.00 98.19 89 LEU A C 1
ATOM 642 O O . LEU A 1 89 ? -6.099 -4.603 -8.268 1.00 98.19 89 LEU A O 1
ATOM 646 N N . ASP A 1 90 ? -4.743 -4.761 -6.471 1.00 98.38 90 ASP A N 1
ATOM 647 C CA . ASP A 1 90 ? -5.525 -5.744 -5.731 1.00 98.38 90 ASP A CA 1
ATOM 648 C C . ASP A 1 90 ? -5.659 -5.330 -4.264 1.00 98.38 90 ASP A C 1
ATOM 650 O O . ASP A 1 90 ? -4.790 -4.645 -3.711 1.00 98.38 90 ASP A O 1
ATOM 654 N N . VAL A 1 91 ? -6.764 -5.729 -3.635 1.00 97.88 91 VAL A N 1
ATOM 655 C CA . VAL A 1 91 ? -7.060 -5.393 -2.245 1.00 97.88 91 VAL A CA 1
ATOM 656 C C . VAL A 1 91 ? -7.691 -6.576 -1.512 1.00 97.88 91 VAL A C 1
ATOM 658 O O . VAL A 1 91 ? -8.646 -7.179 -1.995 1.00 97.88 91 VAL A O 1
ATOM 661 N N . SER A 1 92 ? -7.189 -6.889 -0.314 1.00 98.31 92 SER A N 1
ATOM 662 C CA . SER A 1 92 ? -7.729 -7.986 0.501 1.00 98.31 92 SER A CA 1
ATOM 663 C C . SER A 1 92 ? -9.086 -7.663 1.139 1.00 98.31 92 SER A C 1
ATOM 665 O O . SER A 1 92 ? -9.907 -8.559 1.331 1.00 98.31 92 SER A O 1
ATOM 667 N N . SER A 1 93 ? -9.328 -6.394 1.483 1.00 97.25 93 SER A N 1
ATOM 668 C CA . SER A 1 93 ? -10.579 -5.894 2.063 1.00 97.25 93 SER A CA 1
ATOM 669 C C . SER A 1 93 ? -10.740 -4.383 1.858 1.00 97.25 93 SER A C 1
ATOM 671 O O . SER A 1 93 ? -9.763 -3.648 1.730 1.00 97.25 93 SER A O 1
ATOM 673 N N . GLY A 1 94 ? -11.983 -3.896 1.838 1.00 96.25 94 GLY A N 1
ATOM 674 C CA . GLY A 1 94 ? -12.286 -2.508 1.479 1.00 96.25 94 GLY A CA 1
ATOM 675 C C . GLY A 1 94 ? -12.282 -2.283 -0.034 1.00 96.25 94 GLY A C 1
ATOM 676 O O . GLY A 1 94 ? -12.410 -3.222 -0.818 1.00 96.25 94 GLY A O 1
ATOM 677 N N . ILE A 1 95 ? -12.181 -1.022 -0.446 1.00 97.62 95 ILE A N 1
ATOM 678 C CA . ILE A 1 95 ? -12.218 -0.603 -1.850 1.00 97.62 95 ILE A CA 1
ATOM 679 C C . ILE A 1 95 ? -10.988 0.252 -2.123 1.00 97.62 95 ILE A C 1
ATOM 681 O O . ILE A 1 95 ? -10.778 1.254 -1.445 1.00 97.62 95 ILE A O 1
ATOM 685 N N . ALA A 1 96 ? -10.203 -0.127 -3.133 1.00 97.19 96 ALA A N 1
ATOM 686 C CA . ALA A 1 96 ? -9.070 0.649 -3.623 1.00 97.19 96 ALA A CA 1
ATOM 687 C C . ALA A 1 96 ? -9.342 1.187 -5.034 1.00 97.19 96 ALA A C 1
ATOM 689 O O . ALA A 1 96 ? -9.968 0.517 -5.857 1.00 97.19 96 ALA A O 1
ATOM 690 N N . ALA A 1 97 ? -8.848 2.387 -5.325 1.00 97.38 97 ALA A N 1
ATOM 691 C CA . ALA A 1 97 ? -8.922 3.003 -6.641 1.00 97.38 97 ALA A CA 1
ATOM 692 C C . ALA A 1 97 ? -7.655 3.807 -6.941 1.00 97.38 97 ALA A C 1
ATOM 694 O O . ALA A 1 97 ? -7.084 4.442 -6.059 1.00 97.38 97 ALA A O 1
ATOM 695 N N . PHE A 1 98 ? -7.252 3.822 -8.210 1.00 96.81 98 PHE A N 1
ATOM 696 C CA . PHE A 1 98 ? -6.163 4.653 -8.713 1.00 96.81 98 PHE A CA 1
ATOM 697 C C . PHE A 1 98 ? -6.686 5.546 -9.839 1.00 96.81 98 PHE A C 1
ATOM 699 O O . PHE A 1 98 ? -7.301 5.054 -10.786 1.00 96.81 98 PHE A O 1
ATOM 706 N N . ASN A 1 99 ? -6.464 6.857 -9.736 1.00 95.75 99 ASN A N 1
ATOM 707 C CA . ASN A 1 99 ? -7.010 7.842 -10.682 1.00 95.75 99 ASN A CA 1
ATOM 708 C C . ASN A 1 99 ? -5.985 8.375 -11.701 1.00 95.75 99 ASN A C 1
ATOM 710 O O . ASN A 1 99 ? -6.283 9.324 -12.425 1.00 95.75 99 ASN A O 1
ATOM 714 N N . GLY A 1 100 ? -4.788 7.786 -11.754 1.00 92.88 100 GLY A N 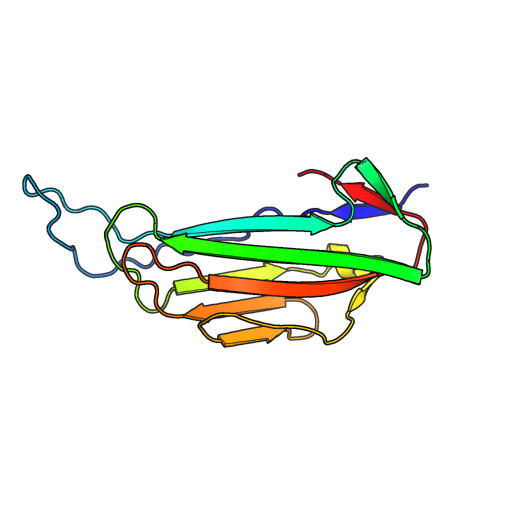1
ATOM 715 C CA . GLY A 1 100 ? -3.691 8.229 -12.618 1.00 92.88 100 GLY A CA 1
ATOM 716 C C . GLY A 1 100 ? -2.581 8.988 -11.889 1.00 92.88 100 GLY A C 1
ATOM 717 O O . GLY A 1 100 ? -1.483 9.073 -12.426 1.00 92.88 100 GLY A O 1
ATOM 718 N N . ALA A 1 101 ? -2.832 9.475 -10.672 1.00 91.31 101 ALA A N 1
ATOM 719 C CA . ALA A 1 101 ? -1.813 10.095 -9.822 1.00 91.31 101 ALA A CA 1
ATOM 720 C C . ALA A 1 101 ? -1.921 9.636 -8.365 1.00 91.31 101 ALA A C 1
ATOM 722 O O . ALA A 1 101 ? -0.915 9.335 -7.739 1.00 91.31 101 ALA A O 1
ATOM 723 N N . VAL A 1 102 ? -3.142 9.512 -7.844 1.00 92.75 102 VAL A N 1
ATOM 724 C CA . VAL A 1 102 ? -3.405 9.162 -6.446 1.00 92.75 102 VAL A CA 1
ATOM 725 C C . VAL A 1 102 ? -4.010 7.767 -6.362 1.00 92.75 102 VAL A C 1
ATOM 727 O O . VAL A 1 102 ? -4.989 7.461 -7.054 1.00 92.75 102 VAL A O 1
ATOM 730 N N . LEU A 1 103 ? -3.437 6.935 -5.492 1.00 95.19 103 LEU A N 1
ATOM 731 C CA . LEU A 1 103 ? -4.048 5.704 -5.006 1.00 95.19 103 LEU A CA 1
ATOM 732 C C . LEU A 1 103 ? -4.837 6.031 -3.741 1.00 95.19 103 LEU A C 1
ATOM 734 O O . LEU A 1 103 ? -4.303 6.625 -2.811 1.00 95.19 103 LEU A O 1
ATOM 738 N N . ALA A 1 104 ? -6.104 5.636 -3.696 1.00 95.00 104 ALA A N 1
ATOM 739 C CA . ALA A 1 104 ? -6.962 5.780 -2.531 1.00 95.00 104 ALA A CA 1
ATOM 740 C C . ALA A 1 104 ? -7.534 4.423 -2.122 1.00 95.00 104 ALA A C 1
ATOM 742 O O . ALA A 1 104 ? -7.868 3.600 -2.972 1.00 95.00 104 ALA A O 1
ATOM 743 N N . TRP A 1 105 ? -7.677 4.213 -0.821 1.00 96.94 105 TRP A N 1
ATOM 744 C CA . TRP A 1 105 ? -8.337 3.064 -0.224 1.00 96.94 105 TRP A CA 1
ATOM 745 C C . TRP A 1 105 ? -9.328 3.529 0.840 1.00 96.94 105 TRP A C 1
ATOM 747 O O . TRP A 1 105 ? -9.046 4.471 1.579 1.00 96.94 105 TRP A O 1
ATOM 757 N N . ALA A 1 106 ? -10.475 2.862 0.932 1.00 95.62 106 ALA A N 1
ATOM 758 C CA . ALA A 1 106 ? -11.427 3.060 2.013 1.00 95.62 106 ALA A CA 1
ATOM 759 C C . ALA A 1 106 ? -12.015 1.732 2.500 1.00 95.62 106 ALA A C 1
ATOM 761 O O . ALA A 1 106 ? -12.298 0.837 1.697 1.00 95.62 106 ALA A O 1
ATOM 762 N N . GLY A 1 107 ? -12.249 1.612 3.804 1.00 95.50 107 GLY A N 1
ATOM 763 C CA . GLY A 1 107 ? -12.860 0.423 4.389 1.00 95.50 107 GLY A CA 1
ATOM 764 C C . GLY A 1 107 ? -13.047 0.513 5.899 1.00 95.50 107 GLY A C 1
ATOM 765 O O . GLY A 1 107 ? -12.509 1.397 6.557 1.00 95.50 107 GLY A O 1
ATOM 766 N N . ASN A 1 108 ? -13.805 -0.432 6.450 1.00 94.69 108 ASN A N 1
ATOM 767 C CA . ASN A 1 108 ? -13.931 -0.600 7.897 1.00 94.69 108 ASN A CA 1
ATOM 768 C C . ASN A 1 108 ? -12.842 -1.556 8.397 1.00 94.69 108 ASN A C 1
ATOM 770 O O . ASN A 1 108 ? -12.489 -2.509 7.699 1.00 94.69 108 ASN A O 1
ATOM 774 N N . LEU A 1 109 ? -12.343 -1.318 9.607 1.00 93.88 109 LEU A N 1
ATOM 775 C CA . LEU A 1 109 ? -11.342 -2.140 10.283 1.00 93.88 109 LEU A CA 1
ATOM 776 C C . LE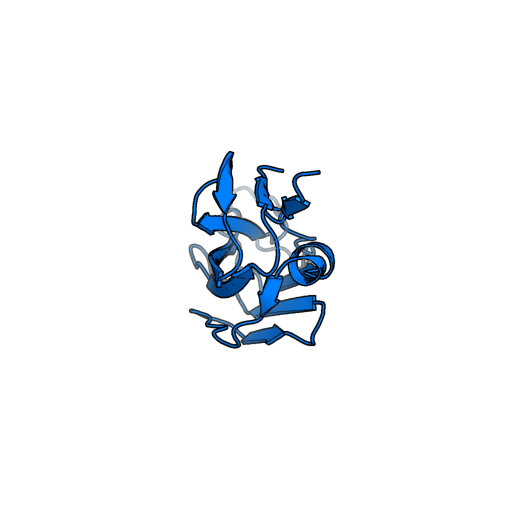U A 1 109 ? -11.867 -2.519 11.672 1.00 93.88 109 LEU A C 1
ATOM 778 O O . LEU A 1 109 ? -11.943 -1.668 12.557 1.00 93.88 109 LEU A O 1
ATOM 782 N N . ASN A 1 110 ? -12.218 -3.785 11.892 1.00 92.88 110 ASN A N 1
ATOM 783 C CA . ASN A 1 110 ? -12.479 -4.287 13.243 1.00 92.88 110 ASN A CA 1
ATOM 784 C C . ASN A 1 110 ? -11.171 -4.410 14.030 1.00 92.88 110 ASN A C 1
ATOM 786 O O . ASN A 1 110 ? -10.085 -4.308 13.463 1.00 92.88 110 ASN A O 1
ATOM 790 N N . ALA A 1 111 ? -11.264 -4.672 15.337 1.00 87.44 111 ALA A N 1
ATOM 791 C CA . ALA A 1 111 ? -10.087 -5.026 16.124 1.00 87.44 111 ALA A CA 1
ATOM 792 C C . ALA A 1 111 ? -9.329 -6.189 15.453 1.00 87.44 111 ALA A C 1
ATOM 794 O O . ALA A 1 111 ? -9.941 -7.170 15.038 1.00 87.44 111 ALA A O 1
ATOM 795 N N . ASP A 1 112 ? -8.009 -6.040 15.341 1.00 89.56 112 ASP A N 1
ATOM 796 C CA . ASP A 1 112 ? -7.076 -6.989 14.716 1.00 89.56 112 ASP A CA 1
ATOM 797 C C . ASP A 1 112 ? -7.210 -7.203 13.191 1.00 89.56 112 ASP A C 1
ATOM 799 O O . ASP A 1 112 ? -6.432 -7.976 12.626 1.00 89.56 112 ASP A O 1
ATOM 803 N N . ASP A 1 113 ? -8.112 -6.495 12.498 1.00 95.31 113 ASP A N 1
ATOM 804 C CA . ASP A 1 113 ? -8.203 -6.570 11.034 1.00 95.31 113 ASP A CA 1
ATOM 805 C C . ASP A 1 113 ? -6.948 -6.006 10.352 1.00 95.31 113 ASP A C 1
ATOM 807 O O . ASP A 1 113 ? -6.327 -5.040 10.802 1.00 95.31 113 ASP A O 1
ATOM 811 N N . VAL A 1 114 ? -6.599 -6.585 9.202 1.00 95.81 114 VAL A N 1
ATOM 812 C CA . VAL A 1 114 ? -5.519 -6.096 8.340 1.00 95.81 114 VAL A CA 1
ATOM 813 C C . VAL A 1 114 ? -6.006 -6.050 6.897 1.00 95.81 114 VAL A C 1
ATOM 815 O O . VAL A 1 114 ? -6.302 -7.083 6.295 1.00 95.81 114 VAL A O 1
ATOM 818 N N . ALA A 1 115 ? -6.050 -4.848 6.326 1.00 97.44 115 ALA A N 1
ATOM 819 C CA . ALA A 1 115 ? -6.247 -4.650 4.898 1.00 97.44 115 ALA A CA 1
ATOM 820 C C . ALA A 1 115 ? -4.886 -4.566 4.197 1.00 97.44 115 ALA A C 1
ATOM 822 O O . ALA A 1 115 ? -3.951 -3.925 4.683 1.00 97.44 115 ALA A O 1
ATOM 823 N N . THR A 1 116 ? -4.759 -5.221 3.049 1.00 97.00 116 THR A N 1
ATOM 824 C CA . THR A 1 116 ? -3.554 -5.194 2.222 1.00 97.00 116 THR A CA 1
ATOM 825 C C . THR A 1 116 ? -3.919 -4.718 0.830 1.00 97.00 116 THR A C 1
ATOM 827 O O . THR A 1 116 ? -4.786 -5.306 0.191 1.00 97.00 116 THR A O 1
ATOM 830 N N . VAL A 1 117 ? -3.246 -3.667 0.366 1.00 97.62 117 VAL A N 1
ATOM 831 C CA . VAL A 1 117 ? -3.341 -3.159 -1.005 1.00 97.62 117 VAL A CA 1
ATOM 832 C C . VAL A 1 117 ? -2.036 -3.484 -1.714 1.00 97.62 117 VAL A C 1
ATOM 834 O O . VAL A 1 117 ? -0.965 -3.147 -1.209 1.00 97.62 117 VAL A O 1
ATOM 837 N N . THR A 1 118 ? -2.102 -4.129 -2.875 1.00 97.19 118 THR A N 1
ATOM 838 C CA . THR A 1 118 ? -0.913 -4.442 -3.678 1.00 97.19 118 THR A CA 1
ATOM 839 C C . THR A 1 118 ? -1.024 -3.871 -5.076 1.00 97.19 118 THR A C 1
ATOM 841 O O . THR A 1 118 ? -2.117 -3.769 -5.624 1.00 97.19 118 THR A O 1
ATOM 844 N N . TYR A 1 119 ? 0.111 -3.463 -5.634 1.00 97.44 119 TYR A N 1
ATO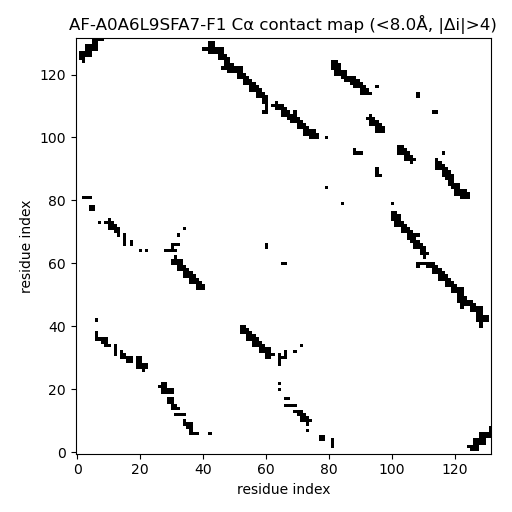M 845 C CA . TYR A 1 119 ? 0.220 -3.004 -7.015 1.00 97.44 119 TYR A CA 1
ATOM 846 C C . TYR A 1 119 ? 1.668 -3.097 -7.495 1.00 97.44 119 TYR A C 1
ATOM 848 O O . TYR A 1 119 ? 2.597 -3.279 -6.696 1.00 97.44 119 TYR A O 1
ATOM 856 N N . SER A 1 120 ? 1.884 -2.932 -8.798 1.00 96.62 120 SER A N 1
ATOM 857 C CA . SER A 1 120 ? 3.227 -2.811 -9.347 1.00 96.62 120 SER A CA 1
ATOM 858 C C . SER A 1 120 ? 3.381 -1.717 -10.399 1.00 96.62 120 SER A C 1
ATOM 860 O O . SER A 1 120 ? 2.432 -1.241 -11.032 1.00 96.62 120 SER A O 1
ATOM 862 N N . VAL A 1 121 ? 4.637 -1.321 -10.584 1.00 96.44 121 VAL A N 1
ATOM 863 C CA . VAL A 1 121 ? 5.072 -0.407 -11.636 1.00 96.44 121 VAL A CA 1
ATOM 864 C C . VAL A 1 121 ? 6.257 -1.010 -12.385 1.00 96.44 121 VAL A C 1
ATOM 866 O O . VAL A 1 121 ? 7.052 -1.763 -11.821 1.00 96.44 121 VAL A O 1
ATOM 869 N N . THR A 1 122 ? 6.384 -0.681 -13.667 1.00 96.00 122 THR A N 1
ATOM 870 C CA . THR A 1 122 ? 7.534 -1.056 -14.495 1.00 96.00 122 THR A CA 1
ATOM 871 C C . THR A 1 122 ? 8.447 0.140 -14.696 1.00 96.00 122 THR A C 1
ATOM 873 O O . THR A 1 122 ? 8.018 1.169 -15.214 1.00 96.00 122 THR A O 1
ATOM 876 N N . VAL A 1 123 ? 9.711 -0.013 -14.324 1.00 95.00 123 VAL A N 1
ATOM 877 C CA . VAL A 1 123 ? 10.737 1.029 -14.400 1.00 95.00 123 VAL A CA 1
ATOM 878 C C . VAL A 1 123 ? 11.004 1.422 -15.854 1.00 95.00 123 VAL A C 1
ATOM 880 O O . VAL A 1 123 ? 11.103 0.564 -16.729 1.00 95.00 123 VAL A O 1
ATOM 883 N N . MET A 1 124 ? 11.134 2.721 -16.123 1.00 93.50 124 MET A N 1
ATOM 884 C CA . MET A 1 124 ? 11.426 3.264 -17.457 1.00 93.50 124 MET A CA 1
ATOM 885 C C . MET A 1 124 ? 12.874 3.756 -17.598 1.00 93.50 124 MET A C 1
ATOM 887 O O . MET A 1 124 ? 13.384 3.816 -18.716 1.00 93.50 124 MET A O 1
ATOM 891 N N . SER A 1 125 ? 13.543 4.055 -16.480 1.00 86.75 125 SER A N 1
ATOM 892 C CA . SER A 1 125 ? 14.913 4.581 -16.423 1.00 86.75 125 SER A CA 1
ATOM 893 C C . SER A 1 125 ? 15.712 3.951 -15.277 1.00 86.75 125 SER A C 1
ATOM 895 O O . SER A 1 125 ? 15.159 3.674 -14.217 1.00 86.75 125 SER A O 1
ATOM 897 N N . GLU A 1 126 ? 17.023 3.770 -15.461 1.00 85.81 126 GLU A N 1
ATOM 898 C CA . GLU A 1 126 ? 17.947 3.285 -14.417 1.00 85.81 126 GLU A CA 1
ATOM 899 C C . GLU A 1 126 ? 17.772 4.036 -13.090 1.00 85.81 126 GLU A C 1
ATOM 901 O O . GLU A 1 126 ? 17.980 5.254 -13.016 1.00 85.81 126 GLU A O 1
ATOM 906 N N . SER A 1 127 ? 17.427 3.292 -12.039 1.00 84.81 127 SER A N 1
ATOM 907 C CA . SER A 1 127 ? 17.027 3.857 -10.755 1.00 84.81 127 SER A CA 1
ATOM 908 C C . SER A 1 127 ? 17.520 3.041 -9.556 1.00 84.81 127 SER A C 1
ATOM 910 O O . SER A 1 127 ? 18.072 1.947 -9.685 1.00 84.81 127 SER A O 1
ATOM 912 N N . VAL A 1 128 ? 17.352 3.594 -8.354 1.00 85.31 128 VAL A N 1
ATOM 913 C CA . VAL A 1 128 ? 17.540 2.878 -7.082 1.00 85.31 128 VAL A CA 1
ATOM 914 C C . VAL A 1 128 ? 16.250 2.974 -6.278 1.00 85.31 128 VAL A C 1
ATOM 916 O O . VAL A 1 128 ? 15.649 4.047 -6.217 1.00 85.31 128 VAL A O 1
ATOM 919 N N . VAL A 1 129 ? 15.834 1.866 -5.664 1.00 82.62 129 VAL A N 1
ATOM 920 C CA . VAL A 1 129 ? 14.727 1.863 -4.702 1.00 82.62 129 VAL A CA 1
ATOM 921 C C . VAL A 1 129 ? 15.207 2.551 -3.429 1.00 82.62 129 VAL A C 1
ATOM 923 O O . VAL A 1 129 ? 16.194 2.123 -2.831 1.00 82.62 129 VAL A O 1
ATOM 926 N N . LYS A 1 130 ? 14.552 3.632 -3.020 1.00 77.88 130 LYS A N 1
ATOM 927 C CA . LYS A 1 130 ? 14.995 4.468 -1.901 1.00 77.88 130 LYS A CA 1
ATOM 928 C C . LYS A 1 130 ? 14.202 4.166 -0.631 1.00 77.88 130 LYS A C 1
ATOM 930 O O . LYS A 1 130 ? 12.985 4.095 -0.692 1.00 77.88 130 LYS A O 1
ATOM 935 N N . ASP A 1 131 ? 14.892 4.092 0.506 1.00 70.00 131 ASP A N 1
ATOM 936 C CA . ASP A 1 131 ? 14.266 4.125 1.835 1.00 70.00 131 ASP A CA 1
ATOM 937 C C . ASP A 1 131 ? 13.935 5.581 2.211 1.00 70.00 131 ASP A C 1
ATOM 939 O O . ASP A 1 131 ? 14.731 6.484 1.908 1.00 70.00 131 ASP A O 1
ATOM 943 N N . VAL A 1 132 ? 12.766 5.822 2.806 1.00 58.56 132 VAL A N 1
ATOM 944 C CA . VAL A 1 132 ? 12.320 7.168 3.226 1.00 58.56 132 VAL A CA 1
ATOM 945 C C . VAL A 1 132 ? 12.735 7.507 4.642 1.00 58.56 132 VAL A C 1
ATOM 947 O O . VAL A 1 132 ? 12.538 6.668 5.544 1.00 58.56 132 VAL A O 1
#

Secondary structure (DSSP, 8-state):
--EEEEPPP---------S-EEETTTEEE---EEEEEEEESPTT-EE-TT-EEEEEEEEEESTT--EEEEEEEEE-HHHHTTEEE-S--EESSSEEEE-SSEEEEEEEE-TT--EEEEEEEEE-S-EEEEP-